Protein AF-A0A0M3JLR3-F1 (afdb_monomer)

Mean predicted aligned error: 13.58 Å

Secondary structure (DSSP, 8-state):
--SSS-S-EEE-S--HHHHHHHHHHGGGS-HHHHHTEEE--TTHHHHHHHHS-TTTSBGGGTS-B-STTHHHH-----PPPGGGHHHHHHHHHHHHHHHHHHHHHHHHHTT-

Nearest PDB structures (foldseek):
  4omk-assembly2_B  TM=8.870E-01  e=5.836E-04  Homo sapiens
  3b74-assembly1_A  TM=9.456E-01  e=2.877E-03  Saccharomyces cerevisiae
  3q8g-assembly1_A  TM=9.414E-01  e=7.294E-03  Saccharomyces cerevisiae
  6sld-assembly1_A  TM=9.220E-01  e=4.895E-03  Saccharomyces cerevisiae S288C
  7zgc-assembly1_A  TM=6.529E-01  e=1.850E-02  Saccharomyces cerevisiae S288C

Sequence (112 aa):
MFPDVIRKIFIIRSPPFIQMVWSLISPCLAKQTKEKINFLGTDWKAKLSECIAPSVLYEEWGGSRPPDQRYSRICQTGKIPRELRYTLILFRFILRYQLITSFLSVIIWNNY

pLDDT: mean 71.13, std 11.18, range [45.53, 85.75]

Solvent-accessible surface area (backbone atoms only — not comparable to full-atom values): 6996 Å² total; per-residue (Å²): 129,87,87,71,83,74,78,70,44,78,44,65,82,68,57,77,64,53,58,59,52,43,65,70,49,47,84,80,51,58,68,75,60,56,75,31,53,42,83,33,64,94,64,33,40,62,59,46,44,74,75,38,63,41,76,78,33,42,47,95,60,58,26,69,25,76,75,90,57,57,81,81,80,49,87,71,87,64,85,75,58,74,82,62,52,57,58,56,52,49,52,54,48,51,57,50,48,55,51,50,54,56,51,52,54,51,55,57,63,75,73,112

Radius of gyration: 20.18 Å; Cα contacts (8 Å, |Δi|>4): 66; chains: 1; bounding box: 33×55×47 Å

Structure (mmCIF, N/CA/C/O backbone):
data_AF-A0A0M3JLR3-F1
#
_entry.id   AF-A0A0M3JLR3-F1
#
loop_
_atom_site.group_PDB
_atom_site.id
_atom_site.type_symbol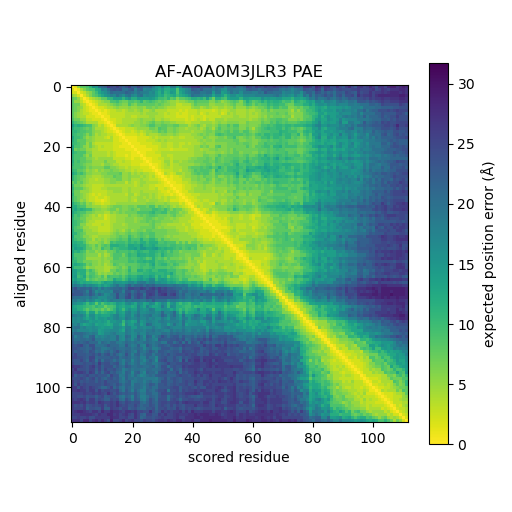
_atom_site.label_atom_id
_atom_site.label_alt_id
_atom_site.label_comp_id
_atom_site.label_asym_id
_atom_site.label_entity_id
_atom_site.label_seq_id
_atom_site.pdbx_PDB_ins_code
_atom_site.Cartn_x
_atom_site.Cartn_y
_atom_site.Cartn_z
_atom_site.occupancy
_atom_site.B_iso_or_equiv
_atom_site.auth_seq_id
_atom_site.auth_comp_id
_atom_site.auth_asym_id
_atom_site.auth_atom_id
_atom_site.pdbx_PDB_model_num
ATOM 1 N N . MET A 1 1 ? -23.972 0.021 7.673 1.00 45.53 1 MET A N 1
ATOM 2 C CA . MET A 1 1 ? -22.555 0.271 7.324 1.00 45.53 1 MET A CA 1
ATOM 3 C C . MET A 1 1 ? -21.885 -1.092 7.230 1.00 45.53 1 MET A C 1
ATOM 5 O O . MET A 1 1 ? -21.956 -1.799 8.217 1.00 45.53 1 MET A O 1
ATOM 9 N N . PHE A 1 2 ? -21.398 -1.522 6.060 1.00 47.91 2 PHE A N 1
ATOM 10 C CA . PHE A 1 2 ? -20.976 -2.911 5.784 1.00 47.91 2 PHE A CA 1
ATOM 11 C C . PHE A 1 2 ? -19.752 -3.338 6.630 1.00 47.91 2 PHE A C 1
ATOM 13 O O . PHE A 1 2 ? -18.636 -2.961 6.270 1.00 47.91 2 PHE A O 1
ATOM 20 N N . PRO A 1 3 ? -19.908 -4.110 7.726 1.00 52.12 3 PRO A N 1
ATOM 21 C CA . PRO A 1 3 ? -18.817 -4.335 8.683 1.00 52.12 3 PRO A CA 1
ATOM 22 C C . PRO A 1 3 ? -17.791 -5.396 8.240 1.00 52.12 3 PRO A C 1
ATOM 24 O O . PRO A 1 3 ? -16.684 -5.434 8.773 1.00 52.12 3 PRO A O 1
ATOM 27 N N . ASP A 1 4 ? -18.114 -6.231 7.242 1.00 55.78 4 ASP A N 1
ATOM 28 C CA . ASP A 1 4 ? -17.383 -7.490 6.997 1.00 55.78 4 ASP A CA 1
ATOM 29 C C . ASP A 1 4 ? -16.957 -7.765 5.550 1.00 55.78 4 ASP A C 1
ATOM 31 O O . ASP A 1 4 ? -16.469 -8.846 5.222 1.00 55.78 4 ASP A O 1
ATOM 35 N N . VAL A 1 5 ? -17.076 -6.782 4.658 1.00 66.44 5 VAL A N 1
ATOM 36 C CA . VAL A 1 5 ? -16.683 -6.983 3.250 1.00 66.44 5 VAL A CA 1
ATOM 37 C C . VAL A 1 5 ? -15.158 -7.073 3.103 1.00 66.44 5 VAL A C 1
ATOM 39 O O . VAL A 1 5 ? -14.643 -7.755 2.220 1.00 66.44 5 VAL A O 1
ATOM 42 N N . ILE A 1 6 ? -14.414 -6.414 3.992 1.00 69.88 6 ILE A N 1
ATOM 43 C CA . ILE A 1 6 ? -12.958 -6.320 3.911 1.00 69.88 6 ILE A CA 1
ATOM 44 C C . ILE A 1 6 ? -12.335 -7.264 4.940 1.00 69.88 6 ILE A C 1
ATOM 46 O O . ILE A 1 6 ? -12.490 -7.061 6.145 1.00 69.88 6 ILE A O 1
ATOM 50 N N . ARG A 1 7 ? -11.609 -8.282 4.459 1.00 75.81 7 ARG A N 1
ATOM 51 C CA . ARG A 1 7 ? -10.894 -9.258 5.302 1.00 75.81 7 ARG A CA 1
ATOM 52 C C . ARG A 1 7 ? -9.446 -8.859 5.582 1.00 75.81 7 ARG A C 1
ATOM 54 O O . ARG A 1 7 ? -9.009 -8.945 6.721 1.00 75.81 7 ARG A O 1
ATOM 61 N N . LYS A 1 8 ? -8.710 -8.423 4.556 1.00 78.75 8 LYS A N 1
ATOM 62 C CA . LYS A 1 8 ? -7.314 -7.966 4.655 1.00 78.75 8 LYS A CA 1
ATOM 63 C C . LYS A 1 8 ? -7.059 -6.867 3.626 1.00 78.75 8 LYS A C 1
ATOM 65 O O . LYS A 1 8 ? -7.513 -6.980 2.490 1.00 78.75 8 LYS A O 1
ATOM 70 N N . ILE A 1 9 ? -6.328 -5.829 4.020 1.00 83.12 9 ILE A N 1
ATOM 71 C CA . ILE A 1 9 ? -5.833 -4.771 3.136 1.00 83.12 9 ILE A CA 1
ATOM 72 C C . ILE A 1 9 ? -4.310 -4.864 3.131 1.00 83.12 9 ILE A C 1
ATOM 74 O O . ILE A 1 9 ? -3.680 -4.793 4.184 1.00 83.12 9 ILE A O 1
ATOM 78 N N . PHE A 1 10 ? -3.723 -5.002 1.946 1.00 84.94 10 PHE A N 1
ATOM 79 C CA . PHE A 1 10 ? -2.276 -5.045 1.767 1.00 84.94 10 PHE A CA 1
ATOM 80 C C . PHE A 1 10 ? -1.801 -3.769 1.081 1.00 84.94 10 PHE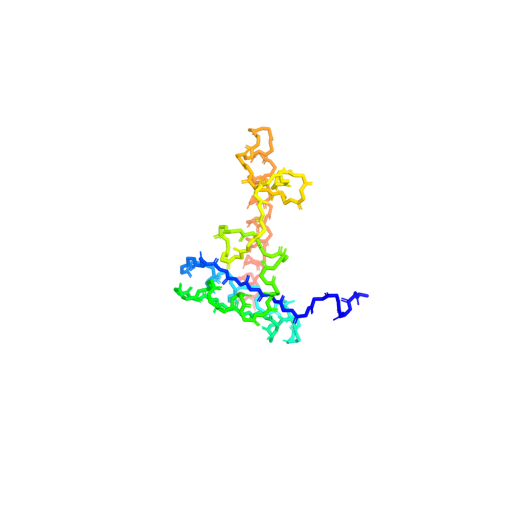 A C 1
ATOM 82 O O . PHE A 1 10 ? -2.207 -3.473 -0.042 1.00 84.94 10 PHE A O 1
ATOM 89 N N . ILE A 1 11 ? -0.931 -3.021 1.752 1.00 83.69 11 ILE A N 1
ATOM 90 C CA . ILE A 1 11 ? -0.286 -1.837 1.187 1.00 83.69 11 ILE A CA 1
ATOM 91 C C . ILE A 1 11 ? 1.096 -2.268 0.698 1.00 83.69 11 ILE A C 1
ATOM 93 O O . ILE A 1 11 ? 1.976 -2.565 1.503 1.00 83.69 11 ILE A O 1
ATOM 97 N N . ILE A 1 12 ? 1.270 -2.323 -0.623 1.00 85.75 12 ILE A N 1
ATOM 98 C CA . ILE A 1 12 ? 2.515 -2.724 -1.294 1.00 85.75 12 ILE A CA 1
ATOM 99 C C . ILE A 1 12 ? 3.251 -1.497 -1.839 1.00 85.75 12 ILE A C 1
ATOM 101 O O . ILE A 1 12 ? 2.613 -0.520 -2.230 1.00 85.75 12 ILE A O 1
ATOM 105 N N . ARG A 1 13 ? 4.590 -1.551 -1.904 1.00 79.25 13 ARG A N 1
ATOM 106 C CA . ARG A 1 13 ? 5.438 -0.455 -2.428 1.00 79.25 13 ARG A CA 1
ATOM 107 C C . ARG A 1 13 ? 5.125 0.907 -1.789 1.00 79.25 13 ARG A C 1
ATOM 109 O O . ARG A 1 13 ? 5.046 1.924 -2.472 1.00 79.25 13 ARG A O 1
ATOM 116 N N . SER A 1 14 ? 4.925 0.916 -0.474 1.00 76.94 14 SER A N 1
ATOM 117 C CA . SER A 1 14 ? 4.595 2.127 0.273 1.00 76.94 14 SER A CA 1
ATOM 118 C C . SER A 1 14 ? 5.814 3.052 0.385 1.00 76.94 14 SER A C 1
ATOM 120 O O . SER A 1 14 ? 6.776 2.675 1.056 1.00 76.94 14 SER A O 1
ATOM 122 N N . PRO A 1 15 ? 5.800 4.272 -0.186 1.00 80.38 15 PRO A N 1
ATOM 123 C CA . PRO A 1 15 ? 6.818 5.263 0.135 1.00 80.38 15 PRO A CA 1
ATOM 124 C C . PRO A 1 15 ? 6.664 5.732 1.596 1.00 80.38 15 PRO A C 1
ATOM 126 O O . PRO A 1 15 ? 5.565 5.637 2.157 1.00 80.38 15 PRO A O 1
ATOM 129 N N . PRO A 1 16 ? 7.715 6.307 2.210 1.00 76.81 16 PRO A N 1
ATOM 130 C CA . PRO A 1 16 ? 7.681 6.771 3.604 1.00 76.81 16 PRO A CA 1
ATOM 131 C C . PRO A 1 16 ? 6.544 7.764 3.896 1.00 76.81 16 PRO A C 1
ATOM 133 O O . PRO A 1 16 ? 5.972 7.768 4.982 1.00 76.81 16 PRO A O 1
ATOM 136 N N . PHE A 1 17 ? 6.147 8.561 2.899 1.00 81.88 17 PHE A N 1
ATOM 137 C CA . PHE A 1 17 ? 5.045 9.521 3.005 1.00 81.88 17 PHE A CA 1
ATOM 138 C C . PHE A 1 17 ? 3.691 8.879 3.357 1.00 81.88 17 PHE A C 1
ATOM 140 O O . PHE A 1 17 ? 2.890 9.483 4.067 1.00 81.88 17 PHE A O 1
ATOM 147 N N . ILE A 1 18 ? 3.426 7.645 2.919 1.00 81.62 18 ILE A N 1
ATOM 148 C CA . ILE A 1 18 ? 2.159 6.969 3.231 1.00 81.62 18 ILE A CA 1
ATOM 149 C C . ILE A 1 18 ? 2.021 6.704 4.733 1.00 81.62 18 ILE A C 1
ATOM 151 O O . ILE A 1 18 ? 0.907 6.762 5.245 1.00 81.62 18 ILE A O 1
ATOM 155 N N . GLN A 1 19 ? 3.121 6.486 5.461 1.00 82.44 19 GLN A N 1
ATOM 156 C CA . GLN A 1 19 ? 3.068 6.336 6.919 1.00 82.44 19 GLN A CA 1
ATOM 157 C C . GLN A 1 19 ? 2.620 7.637 7.598 1.00 82.44 19 GLN A C 1
ATOM 159 O O . GLN A 1 19 ? 1.814 7.607 8.523 1.00 82.44 19 GLN A O 1
ATOM 164 N N . MET A 1 20 ? 3.073 8.787 7.092 1.00 78.06 20 MET A N 1
ATOM 165 C CA . MET A 1 20 ? 2.637 10.098 7.580 1.00 78.06 20 MET A CA 1
ATOM 166 C C . MET A 1 20 ? 1.139 10.317 7.332 1.00 78.06 20 MET A C 1
ATOM 168 O O . MET A 1 20 ? 0.411 10.719 8.236 1.00 78.06 20 MET A O 1
ATOM 172 N N . VAL A 1 21 ? 0.659 9.991 6.129 1.00 83.19 21 VAL A N 1
ATOM 173 C CA . VAL A 1 21 ? -0.771 10.063 5.787 1.00 83.19 21 VAL A CA 1
ATOM 174 C C . VAL A 1 21 ? -1.594 9.102 6.649 1.00 83.19 21 VAL A C 1
ATOM 176 O O . VAL A 1 21 ? -2.666 9.465 7.131 1.00 83.19 21 VAL A O 1
ATOM 179 N N . TRP A 1 22 ? -1.083 7.897 6.897 1.00 81.81 22 TRP A N 1
ATOM 180 C CA . TRP A 1 22 ? -1.726 6.918 7.765 1.00 81.81 22 TRP A CA 1
ATOM 181 C C . TRP A 1 22 ? -1.899 7.443 9.191 1.00 81.81 22 TRP A C 1
ATOM 183 O O . TRP A 1 22 ? -2.977 7.291 9.754 1.00 81.81 22 TRP A O 1
ATOM 193 N N . SER A 1 23 ? -0.904 8.131 9.753 1.00 82.38 23 SER A N 1
ATOM 194 C CA . SER A 1 23 ? -1.015 8.747 11.082 1.00 82.38 23 SER A CA 1
ATOM 195 C C . SER A 1 23 ? -2.110 9.815 11.163 1.00 82.38 23 SER A C 1
ATOM 197 O O . SER A 1 23 ? -2.768 9.928 12.194 1.00 82.38 23 SER A O 1
ATOM 199 N N . LEU A 1 24 ? -2.359 10.549 10.073 1.00 80.38 24 LEU A N 1
ATOM 200 C CA . LEU A 1 24 ? -3.431 11.549 9.999 1.00 80.38 24 LEU A CA 1
ATOM 201 C C . LEU A 1 24 ? -4.822 10.912 9.869 1.00 80.38 24 LEU A C 1
ATOM 203 O O . LEU A 1 24 ? -5.788 11.422 10.427 1.00 80.38 24 LEU A O 1
ATOM 207 N N . ILE A 1 25 ? -4.931 9.796 9.143 1.00 81.38 25 ILE A N 1
ATOM 208 C CA . ILE A 1 25 ? -6.212 9.128 8.849 1.00 81.38 25 ILE A CA 1
ATOM 209 C C . ILE A 1 25 ? -6.587 8.098 9.924 1.00 81.38 25 ILE A C 1
ATOM 211 O O . ILE A 1 25 ? -7.767 7.858 10.178 1.00 81.38 25 ILE A O 1
ATOM 215 N N . SER A 1 26 ? -5.592 7.507 10.589 1.00 80.00 26 SER A N 1
ATOM 216 C CA . SER A 1 26 ? -5.754 6.539 11.674 1.00 80.00 26 SER A CA 1
ATOM 217 C C . SER A 1 26 ? -6.802 6.969 12.708 1.00 80.00 26 SER A C 1
ATOM 219 O O . SER A 1 26 ? -7.693 6.164 12.976 1.00 80.00 26 SER A O 1
ATOM 221 N N . PRO A 1 27 ? -6.801 8.184 13.289 1.00 80.31 27 PRO A N 1
ATOM 222 C CA . PRO A 1 27 ? -7.811 8.563 14.285 1.00 80.31 27 PRO A CA 1
ATOM 223 C C . PRO A 1 27 ? -9.259 8.509 13.767 1.00 80.31 27 PRO A C 1
ATOM 225 O O . PRO A 1 27 ? -10.164 8.272 14.559 1.00 80.31 27 PRO A O 1
ATOM 228 N N . CYS A 1 28 ? -9.486 8.644 12.457 1.00 79.69 28 CYS A N 1
ATOM 229 C CA . CYS A 1 28 ? -10.817 8.565 11.851 1.00 79.69 28 CYS A CA 1
ATOM 230 C C . CYS A 1 28 ? -11.283 7.129 11.543 1.00 79.69 28 CYS A C 1
ATOM 232 O O . CYS A 1 28 ? -12.450 6.930 11.211 1.00 79.69 28 CYS A O 1
ATOM 234 N N . LEU A 1 29 ? -10.404 6.123 11.626 1.00 79.12 29 LEU A N 1
ATOM 235 C CA . LEU A 1 29 ? -10.739 4.727 11.328 1.00 79.12 29 LEU A CA 1
ATOM 236 C C . LEU A 1 29 ? -11.056 3.920 12.592 1.00 79.12 29 LEU A C 1
ATOM 238 O O . LEU A 1 29 ? -10.368 4.012 13.609 1.00 79.12 29 LEU A O 1
ATOM 242 N N . ALA A 1 30 ? -12.053 3.038 12.489 1.00 80.12 30 ALA A N 1
ATOM 243 C CA . ALA A 1 30 ? -12.358 2.051 13.519 1.00 80.12 30 ALA A CA 1
ATOM 244 C C . ALA A 1 30 ? -11.176 1.087 13.737 1.00 80.12 30 ALA A C 1
ATOM 246 O O . ALA A 1 30 ? -10.488 0.712 12.784 1.00 80.12 30 ALA A O 1
ATOM 247 N N . LYS A 1 31 ? -10.964 0.642 14.985 1.00 80.81 31 LYS A N 1
ATOM 248 C CA . LYS A 1 31 ? -9.864 -0.274 15.361 1.00 80.81 31 LYS A CA 1
ATOM 249 C C . LYS A 1 31 ? -9.834 -1.542 14.498 1.00 80.81 31 LYS A C 1
ATOM 251 O O . LYS A 1 31 ? -8.780 -1.901 13.986 1.00 80.81 31 LYS A O 1
ATOM 256 N N . GLN A 1 32 ? -11.008 -2.109 14.218 1.00 78.38 32 GLN A N 1
ATOM 257 C CA . GLN A 1 32 ? -11.172 -3.285 13.356 1.00 78.38 32 GLN A CA 1
ATOM 258 C C . GLN A 1 32 ? -10.612 -3.083 11.938 1.00 78.38 32 GLN A C 1
ATOM 260 O O . GLN A 1 32 ? -10.085 -4.016 11.344 1.00 78.38 32 GLN A O 1
ATOM 265 N N . THR A 1 33 ? -10.696 -1.873 11.376 1.00 77.75 33 THR A N 1
ATOM 266 C CA . THR A 1 33 ? -10.138 -1.574 10.046 1.00 77.75 33 THR A CA 1
ATOM 267 C C . THR A 1 33 ? -8.621 -1.422 10.103 1.00 77.75 33 THR A C 1
ATOM 269 O O . THR A 1 33 ? -7.939 -1.822 9.165 1.00 77.75 33 THR A O 1
ATOM 272 N N . LYS A 1 34 ? -8.082 -0.888 11.208 1.00 82.06 34 LYS A N 1
ATOM 273 C CA . LYS A 1 34 ? -6.632 -0.730 11.400 1.00 82.06 34 LYS A CA 1
ATOM 274 C C . LYS A 1 34 ? -5.924 -2.076 11.482 1.00 82.06 34 LYS A C 1
ATOM 276 O O . LYS A 1 34 ? -4.905 -2.254 10.834 1.00 82.06 34 LYS A O 1
ATOM 281 N N . GLU 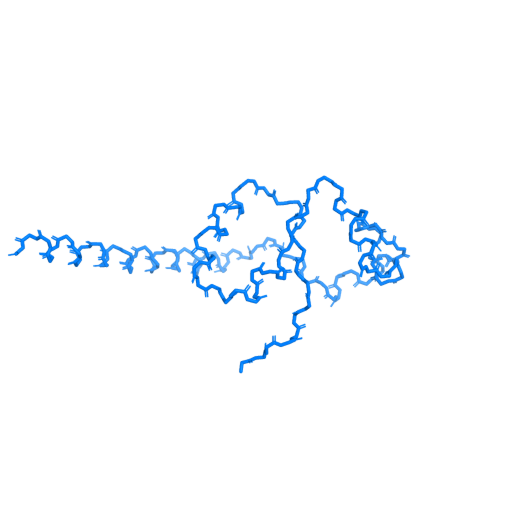A 1 35 ? -6.493 -3.024 12.222 1.00 83.31 35 GLU A N 1
ATOM 282 C CA . GLU A 1 35 ? -5.937 -4.377 12.385 1.00 83.31 35 GLU A CA 1
ATOM 283 C C . GLU A 1 35 ? -5.925 -5.175 11.073 1.00 83.31 35 GLU A C 1
ATOM 285 O O . GLU A 1 35 ? -5.088 -6.051 10.869 1.00 83.31 35 GLU A O 1
ATOM 290 N N . LYS A 1 36 ? -6.827 -4.848 10.142 1.00 83.06 36 LYS A N 1
ATOM 291 C CA . LYS A 1 36 ? -6.899 -5.483 8.820 1.00 83.06 36 LYS A CA 1
ATOM 292 C C . LYS A 1 36 ? -5.848 -4.951 7.838 1.00 83.06 36 LYS A C 1
ATOM 294 O O . LYS A 1 36 ? -5.666 -5.560 6.779 1.00 83.06 36 LYS A O 1
ATOM 299 N N . ILE A 1 37 ? -5.185 -3.832 8.144 1.00 83.44 37 ILE A N 1
ATOM 300 C CA . ILE A 1 37 ? -4.224 -3.171 7.255 1.00 83.44 37 ILE A CA 1
ATOM 301 C C . ILE A 1 37 ? -2.812 -3.658 7.553 1.00 83.44 37 ILE A C 1
ATOM 303 O O . ILE A 1 37 ? -2.283 -3.471 8.642 1.00 83.44 37 ILE A O 1
ATOM 307 N N . ASN A 1 38 ? -2.185 -4.246 6.538 1.00 83.88 38 ASN A N 1
ATOM 308 C CA . ASN A 1 38 ? -0.827 -4.757 6.599 1.00 83.88 38 ASN A CA 1
ATOM 309 C C . ASN A 1 38 ? 0.059 -3.990 5.615 1.00 83.88 38 ASN A C 1
ATOM 311 O O . ASN A 1 38 ? -0.194 -3.974 4.406 1.00 83.88 38 ASN A O 1
ATOM 315 N N . PHE A 1 39 ? 1.114 -3.368 6.139 1.00 83.81 39 PHE A N 1
ATOM 316 C CA . PHE A 1 39 ? 2.154 -2.732 5.337 1.00 83.81 39 PHE A CA 1
ATOM 317 C C . PHE A 1 39 ? 3.177 -3.786 4.927 1.00 83.81 39 PHE A C 1
ATOM 319 O O . PHE A 1 39 ? 3.846 -4.373 5.775 1.00 83.81 39 PHE A O 1
ATOM 326 N N . LEU A 1 40 ? 3.276 -4.049 3.626 1.00 82.12 40 LEU A N 1
ATOM 327 C CA . LEU A 1 40 ? 4.202 -5.035 3.083 1.00 82.12 40 LEU A CA 1
ATOM 328 C C . LEU A 1 40 ? 5.442 -4.312 2.550 1.00 82.12 40 LEU A C 1
ATOM 330 O O . LEU A 1 40 ? 5.342 -3.393 1.734 1.00 82.12 40 LEU A O 1
ATOM 334 N N . GLY A 1 41 ? 6.606 -4.740 3.041 1.00 80.50 41 GLY A N 1
ATOM 335 C CA . GLY A 1 41 ? 7.917 -4.221 2.655 1.00 80.50 41 GLY A CA 1
ATOM 336 C C . GLY A 1 41 ? 8.454 -4.851 1.368 1.00 80.50 41 GLY A C 1
ATOM 337 O O . GLY A 1 41 ? 7.723 -5.048 0.398 1.00 80.50 41 GLY A O 1
ATOM 338 N N . THR A 1 42 ? 9.747 -5.167 1.354 1.00 79.62 42 THR A N 1
ATOM 339 C CA . THR A 1 42 ? 10.476 -5.657 0.172 1.00 79.62 42 THR A CA 1
ATOM 340 C C . THR A 1 42 ? 9.938 -6.996 -0.348 1.00 79.62 42 THR A C 1
ATOM 342 O O . THR A 1 42 ? 9.744 -7.146 -1.554 1.00 79.62 42 THR A O 1
ATOM 345 N N . ASP A 1 43 ? 9.554 -7.909 0.549 1.00 83.56 43 ASP A N 1
ATOM 346 C CA . ASP A 1 43 ? 9.079 -9.265 0.216 1.00 83.56 43 ASP A CA 1
ATOM 347 C C . ASP A 1 43 ? 7.558 -9.354 0.010 1.00 83.56 43 ASP A C 1
ATOM 349 O O . ASP A 1 43 ? 6.906 -10.364 0.294 1.00 83.56 43 ASP A O 1
ATOM 353 N N . TRP A 1 44 ? 6.957 -8.274 -0.494 1.00 85.38 44 TRP A N 1
ATOM 354 C CA . TRP A 1 44 ? 5.506 -8.172 -0.644 1.00 85.38 44 TRP A CA 1
ATOM 355 C C . TRP A 1 44 ? 4.912 -9.241 -1.569 1.00 85.38 44 TRP A C 1
ATOM 357 O O . TRP A 1 44 ? 3.803 -9.704 -1.316 1.00 85.38 44 TRP A O 1
ATOM 367 N N . LYS A 1 45 ? 5.639 -9.671 -2.609 1.00 83.81 45 LYS A N 1
ATOM 368 C CA . LYS A 1 45 ? 5.170 -10.712 -3.543 1.00 83.81 45 LYS A CA 1
ATOM 369 C C . LYS A 1 45 ? 5.006 -12.070 -2.862 1.00 83.81 45 LYS A C 1
ATOM 371 O O . LYS A 1 45 ? 3.987 -12.726 -3.054 1.00 83.81 45 LYS A O 1
ATOM 376 N N . ALA A 1 46 ? 5.977 -12.465 -2.037 1.00 84.31 46 ALA A N 1
ATOM 377 C CA . ALA A 1 46 ? 5.934 -13.732 -1.310 1.00 84.31 46 ALA A CA 1
ATOM 378 C C . ALA A 1 46 ? 4.760 -13.753 -0.320 1.00 84.31 46 ALA A C 1
ATOM 380 O O . ALA A 1 46 ? 3.965 -14.690 -0.311 1.00 84.31 46 ALA A O 1
ATOM 381 N N . LYS A 1 47 ? 4.586 -12.664 0.441 1.00 84.06 47 LYS A N 1
ATOM 382 C CA . LYS A 1 47 ? 3.477 -12.517 1.397 1.00 84.06 47 LYS A CA 1
ATOM 383 C C . LYS A 1 47 ? 2.102 -12.470 0.731 1.00 84.06 47 LYS A C 1
ATOM 385 O O . LYS A 1 47 ? 1.127 -12.961 1.298 1.00 84.06 47 LYS A O 1
ATOM 390 N N . LEU A 1 48 ? 2.018 -11.900 -0.469 1.00 83.94 48 LEU A N 1
ATOM 391 C CA . LEU A 1 48 ? 0.781 -11.860 -1.242 1.00 83.94 48 LEU A CA 1
ATOM 392 C C . LEU A 1 48 ? 0.407 -13.247 -1.785 1.00 83.94 48 LEU A C 1
ATOM 394 O O . LEU A 1 48 ? -0.759 -13.622 -1.706 1.00 83.94 48 LEU A O 1
ATOM 398 N N . SER A 1 49 ? 1.394 -14.009 -2.265 1.00 82.19 49 SER A N 1
ATOM 399 C CA . SER A 1 49 ? 1.219 -15.385 -2.753 1.00 82.19 49 SER A CA 1
ATOM 400 C C . SER A 1 49 ? 0.837 -16.369 -1.635 1.00 82.19 49 SER A C 1
ATOM 402 O O . SER A 1 49 ? 0.026 -17.263 -1.843 1.00 82.19 49 SER A O 1
ATOM 404 N N . GLU A 1 50 ? 1.325 -16.155 -0.407 1.00 84.38 50 GLU A N 1
ATOM 405 C CA . GLU A 1 50 ? 0.907 -16.927 0.778 1.00 84.38 50 GLU A CA 1
ATOM 406 C C . GLU A 1 50 ? -0.584 -16.718 1.115 1.00 84.38 50 GLU A C 1
ATOM 408 O O . GLU A 1 50 ? -1.268 -17.625 1.585 1.00 84.38 50 GLU A O 1
ATOM 413 N N . CYS A 1 51 ? -1.109 -15.513 0.868 1.00 80.69 51 CYS A N 1
ATOM 414 C CA . CYS A 1 51 ? -2.483 -15.151 1.221 1.00 80.69 51 CYS A CA 1
ATOM 415 C C . CYS A 1 51 ? -3.502 -15.369 0.092 1.00 80.69 51 CYS A C 1
ATOM 417 O O . CYS A 1 51 ? -4.703 -15.412 0.369 1.00 80.69 51 CYS A O 1
ATOM 419 N N . ILE A 1 52 ? -3.061 -15.427 -1.166 1.00 82.06 52 ILE A N 1
ATOM 420 C CA . ILE A 1 52 ? -3.920 -15.446 -2.356 1.00 82.06 52 ILE A CA 1
ATOM 421 C C . ILE A 1 52 ? -3.455 -16.568 -3.280 1.00 82.06 52 ILE A C 1
ATOM 423 O O . ILE A 1 52 ? -2.287 -16.626 -3.643 1.00 82.06 52 ILE A O 1
AT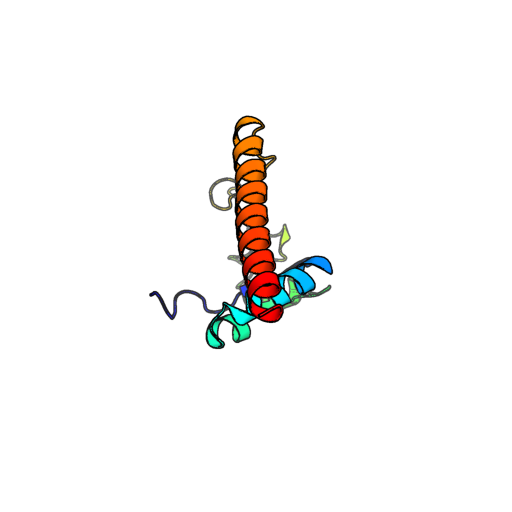OM 427 N N . ALA A 1 53 ? -4.386 -17.418 -3.722 1.00 79.06 53 ALA A N 1
ATOM 428 C CA . ALA A 1 53 ? -4.069 -18.503 -4.644 1.00 79.06 53 ALA A CA 1
ATOM 429 C C . ALA A 1 53 ? -3.388 -17.980 -5.933 1.00 79.06 53 ALA A C 1
ATOM 431 O O . ALA A 1 53 ? -3.880 -17.021 -6.546 1.00 79.06 53 ALA A O 1
ATOM 432 N N . PRO A 1 54 ? -2.306 -18.631 -6.404 1.00 75.44 54 PRO A N 1
ATOM 433 C CA . PRO A 1 54 ? -1.504 -18.152 -7.532 1.00 75.44 54 PRO A CA 1
ATOM 434 C C . PRO A 1 54 ? -2.277 -18.103 -8.860 1.00 75.44 54 PRO A C 1
ATOM 436 O O . PRO A 1 54 ? -1.902 -17.353 -9.754 1.00 75.44 54 PRO A O 1
ATOM 439 N N . SER A 1 55 ? -3.385 -18.840 -8.988 1.00 74.62 55 SER A N 1
ATOM 440 C CA . SER A 1 55 ? -4.272 -18.828 -10.164 1.00 74.62 55 SER A CA 1
ATOM 441 C C . SER A 1 55 ? -5.127 -17.558 -10.293 1.00 74.62 55 SER A C 1
ATOM 443 O O . SER A 1 55 ? -5.601 -17.219 -11.382 1.00 74.62 55 SER A O 1
ATOM 445 N N . VAL A 1 56 ? -5.339 -16.840 -9.187 1.00 77.50 56 VAL A N 1
ATOM 446 C CA . VAL A 1 56 ? -6.122 -15.593 -9.146 1.00 77.50 56 VAL A CA 1
ATOM 447 C C . VAL A 1 56 ? -5.213 -14.378 -9.326 1.00 77.50 56 VAL A C 1
ATOM 449 O O . VAL A 1 56 ? -5.631 -13.363 -9.886 1.00 77.50 56 VAL A O 1
ATOM 452 N N . LEU A 1 57 ? -3.965 -14.488 -8.873 1.00 79.12 57 LEU A N 1
ATOM 453 C CA . LEU A 1 57 ? -3.000 -13.403 -8.871 1.00 79.12 57 LEU A CA 1
ATOM 454 C C . LEU A 1 57 ? -2.297 -13.268 -10.234 1.00 79.12 57 LEU A C 1
ATOM 456 O O . LEU A 1 57 ? -1.886 -14.252 -10.844 1.00 79.12 57 LEU A O 1
ATOM 460 N N . TYR A 1 58 ? -2.148 -12.033 -10.712 1.00 79.88 58 TYR A N 1
ATOM 461 C CA . TYR A 1 58 ? -1.419 -11.738 -11.949 1.00 79.88 58 TYR A CA 1
ATOM 462 C C . TYR A 1 58 ? 0.085 -11.988 -11.793 1.00 79.88 58 TYR A C 1
ATOM 464 O O . TYR A 1 58 ? 0.648 -11.762 -10.718 1.00 79.88 58 TYR A O 1
ATOM 472 N N . GLU A 1 59 ? 0.748 -12.366 -12.886 1.00 79.81 59 GLU A N 1
ATOM 473 C CA . GLU A 1 59 ? 2.201 -12.610 -12.930 1.00 79.81 59 GLU A CA 1
ATOM 474 C C . GLU A 1 59 ? 3.029 -11.447 -12.368 1.00 79.81 59 GLU A C 1
ATOM 476 O O . GLU A 1 59 ? 3.947 -11.636 -11.570 1.00 79.81 59 GLU A O 1
ATOM 481 N N . GLU A 1 60 ? 2.646 -10.205 -12.666 1.00 76.50 60 GLU A N 1
ATOM 482 C CA . GLU A 1 60 ? 3.363 -9.025 -12.168 1.00 76.50 60 GLU A CA 1
ATOM 483 C C . GLU A 1 60 ? 3.347 -8.875 -10.639 1.00 76.50 60 GLU A C 1
ATOM 485 O O . GLU A 1 60 ? 4.236 -8.242 -10.054 1.00 76.50 60 GLU A O 1
ATOM 490 N N . TRP A 1 61 ? 2.349 -9.465 -9.983 1.00 77.00 61 TRP A N 1
ATOM 491 C CA . TRP A 1 61 ? 2.202 -9.481 -8.531 1.00 77.00 61 TRP A CA 1
ATOM 492 C C . TRP A 1 61 ? 2.720 -10.780 -7.896 1.00 77.00 61 TRP A C 1
ATOM 494 O O . TRP A 1 61 ? 2.684 -10.898 -6.677 1.00 77.00 61 TRP A O 1
ATOM 504 N N . GLY A 1 62 ? 3.279 -11.700 -8.694 1.00 76.62 62 GLY A N 1
ATOM 505 C CA . GLY A 1 62 ? 3.854 -12.968 -8.235 1.00 76.62 62 GLY A CA 1
ATOM 506 C C . GLY A 1 62 ? 2.938 -14.185 -8.388 1.00 76.62 62 GLY A C 1
ATOM 507 O O . GLY A 1 62 ? 3.186 -15.193 -7.735 1.00 76.62 62 GLY A O 1
ATOM 508 N N . GLY A 1 63 ? 1.874 -14.093 -9.193 1.00 81.75 63 GLY A N 1
ATOM 509 C CA . GLY A 1 63 ? 0.995 -15.223 -9.505 1.00 81.75 63 GLY A CA 1
ATOM 510 C C . GLY A 1 63 ? 1.278 -15.869 -10.863 1.00 81.75 63 GLY A C 1
ATOM 511 O O . GLY A 1 63 ? 2.331 -15.660 -11.451 1.00 81.75 63 GLY A O 1
ATOM 512 N N . SER A 1 64 ? 0.311 -16.638 -11.362 1.00 79.31 64 SER A N 1
ATOM 513 C CA . SER A 1 64 ? 0.394 -17.412 -12.611 1.00 79.31 64 SER A CA 1
ATOM 514 C C . SER A 1 64 ? -0.693 -17.025 -13.625 1.00 79.31 64 SER A C 1
ATOM 516 O O . SER A 1 64 ? -0.863 -17.702 -14.639 1.00 79.31 64 SER A O 1
ATOM 518 N N . ARG A 1 65 ? -1.492 -15.983 -13.344 1.00 75.25 65 ARG A N 1
ATOM 519 C CA . ARG A 1 65 ? -2.591 -15.567 -14.224 1.00 75.25 65 ARG A CA 1
ATOM 520 C C . ARG A 1 65 ? -2.060 -14.727 -15.402 1.00 75.25 65 ARG A C 1
ATOM 522 O O . ARG A 1 65 ? -1.465 -13.674 -15.137 1.00 75.25 65 ARG A O 1
ATOM 529 N N . PRO A 1 66 ? -2.357 -15.109 -16.663 1.00 72.69 66 PRO A N 1
ATOM 530 C CA . PRO A 1 66 ? -1.874 -14.393 -17.838 1.00 72.69 66 PRO A CA 1
ATOM 531 C C . PRO A 1 66 ? -2.477 -12.976 -17.945 1.00 72.69 66 PRO A C 1
ATOM 533 O O . PRO A 1 66 ? -3.604 -12.737 -17.489 1.00 72.69 66 PRO A O 1
ATOM 536 N N . PRO A 1 67 ? -1.751 -12.020 -18.555 1.00 65.31 67 PRO A N 1
ATOM 537 C CA . PRO A 1 67 ? -2.082 -10.589 -18.556 1.00 65.31 67 PRO A CA 1
ATOM 538 C C . PRO A 1 67 ? -3.262 -10.171 -19.458 1.00 65.31 67 PRO A C 1
ATOM 540 O O . PRO A 1 67 ? -3.602 -8.988 -19.500 1.00 65.31 67 PRO A O 1
ATOM 543 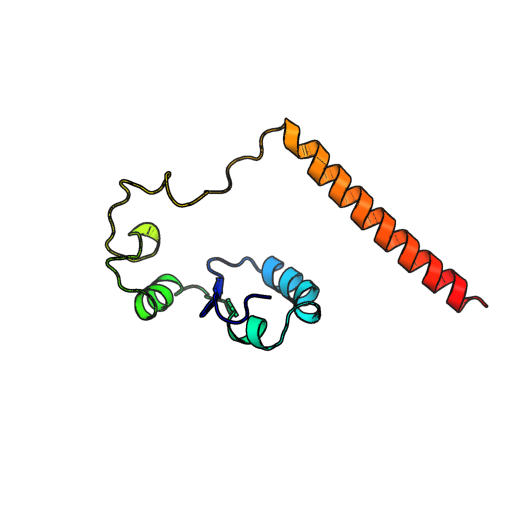N N . ASP A 1 68 ? -3.937 -11.112 -20.118 1.00 57.41 68 ASP A N 1
ATOM 544 C CA . ASP A 1 68 ? -4.855 -10.881 -21.250 1.00 57.41 68 ASP A CA 1
ATOM 545 C C . ASP A 1 68 ? -6.128 -10.052 -20.935 1.00 57.41 68 ASP A C 1
ATOM 547 O O . ASP A 1 68 ? -6.868 -9.644 -21.820 1.00 57.41 68 ASP A O 1
ATOM 551 N N . GLN A 1 69 ? -6.406 -9.729 -19.665 1.00 57.00 69 GLN A N 1
ATOM 552 C CA . GLN A 1 69 ? -7.608 -8.967 -19.264 1.00 57.00 69 GLN A CA 1
ATOM 553 C C . GLN A 1 69 ? -7.344 -7.817 -18.290 1.00 57.00 69 GLN A C 1
ATOM 555 O O . GLN A 1 69 ? -8.270 -7.315 -17.641 1.00 57.00 69 GLN A O 1
ATOM 560 N N . ARG A 1 70 ? -6.090 -7.378 -18.172 1.00 53.06 70 ARG A N 1
ATOM 561 C CA . ARG A 1 70 ? -5.653 -6.436 -17.134 1.00 53.06 70 ARG A CA 1
ATOM 562 C C . ARG A 1 70 ? -6.409 -5.106 -17.125 1.00 53.06 70 ARG A C 1
ATOM 564 O O . ARG A 1 70 ? -6.696 -4.567 -16.059 1.00 53.06 70 ARG A O 1
ATOM 571 N N . TYR A 1 71 ? -6.779 -4.628 -18.309 1.00 53.06 71 TYR A N 1
ATOM 572 C CA . TYR A 1 71 ? -7.397 -3.319 -18.518 1.00 53.06 71 TYR A CA 1
ATOM 573 C C . TYR A 1 71 ? -8.917 -3.291 -18.314 1.00 53.06 71 TYR A C 1
ATOM 575 O O . TYR A 1 71 ? -9.489 -2.215 -18.198 1.00 53.06 71 TYR A O 1
ATOM 583 N N . SER A 1 72 ? -9.579 -4.451 -18.240 1.00 56.44 72 SER A N 1
ATOM 584 C CA . SER A 1 72 ? -11.044 -4.517 -18.093 1.00 56.44 72 SER A CA 1
ATOM 585 C C . SER A 1 72 ? -11.517 -4.489 -16.637 1.00 56.44 72 SER A C 1
ATOM 587 O O . SER A 1 72 ? -12.638 -4.071 -16.362 1.00 56.44 72 SER A O 1
ATOM 589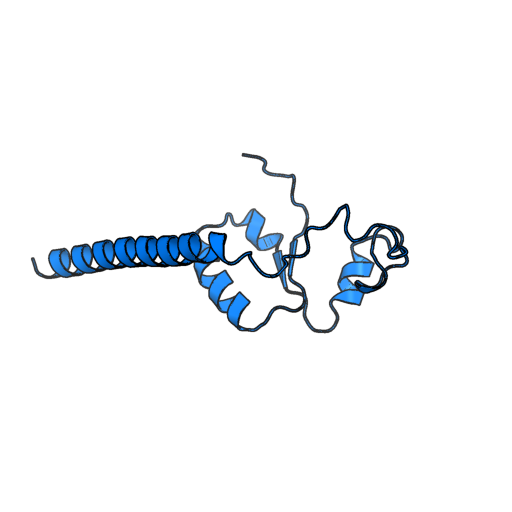 N N . ARG A 1 73 ? -10.680 -4.950 -15.694 1.00 58.38 73 ARG A N 1
ATOM 590 C CA . ARG A 1 73 ? -11.094 -5.205 -14.300 1.00 58.38 73 ARG A CA 1
ATOM 591 C C . ARG A 1 73 ? -10.368 -4.383 -13.244 1.00 58.38 73 ARG A C 1
ATOM 593 O O . ARG A 1 73 ? -10.812 -4.358 -12.101 1.00 58.38 73 ARG A O 1
ATOM 600 N N . ILE A 1 74 ? -9.261 -3.733 -13.594 1.00 68.25 74 ILE A N 1
ATOM 601 C CA . ILE A 1 74 ? -8.490 -2.908 -12.664 1.00 68.25 74 ILE A CA 1
ATOM 602 C C . ILE A 1 74 ? -8.331 -1.527 -13.283 1.00 68.25 74 ILE A C 1
ATOM 604 O O . ILE A 1 74 ? -7.655 -1.365 -14.297 1.00 68.25 74 ILE A O 1
ATOM 608 N N 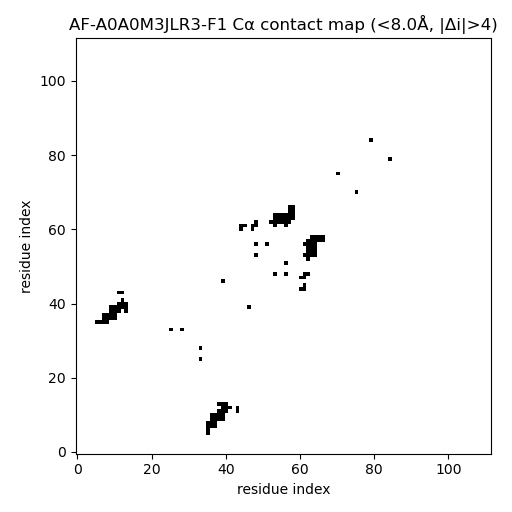. CYS A 1 75 ? -8.921 -0.519 -12.642 1.00 63.84 75 CYS A N 1
ATOM 609 C CA . CYS A 1 75 ? -8.666 0.872 -12.984 1.00 63.84 75 CYS A CA 1
ATOM 610 C C . CYS A 1 75 ? -7.235 1.219 -12.569 1.00 63.84 75 CYS A C 1
ATOM 612 O O . CYS A 1 75 ? -6.965 1.530 -11.409 1.00 63.84 75 CYS A O 1
ATOM 614 N N . GLN A 1 76 ? -6.299 1.154 -13.512 1.00 66.44 76 GLN A N 1
ATOM 615 C CA . GLN A 1 76 ? -4.998 1.774 -13.321 1.00 66.44 76 GLN A CA 1
ATOM 616 C C . GLN A 1 76 ? -5.216 3.286 -13.368 1.00 66.44 76 GLN A C 1
ATOM 618 O O . GLN A 1 76 ? -5.645 3.813 -14.392 1.00 66.44 76 GLN A O 1
ATOM 623 N N . THR A 1 77 ? -4.972 3.977 -12.252 1.00 61.28 77 THR A N 1
ATOM 624 C CA . THR A 1 77 ? -5.002 5.444 -12.207 1.00 61.28 77 THR A CA 1
ATOM 625 C C . THR A 1 77 ? -4.061 5.985 -13.282 1.00 61.28 77 THR A C 1
ATOM 627 O O . THR A 1 77 ? -2.841 5.948 -13.137 1.00 61.28 77 THR A O 1
ATOM 630 N N . GLY A 1 78 ? -4.640 6.430 -14.396 1.00 69.31 78 GLY A N 1
ATOM 631 C CA . GLY A 1 78 ? -3.931 7.067 -15.495 1.00 69.31 78 GLY A CA 1
ATOM 632 C C . GLY A 1 78 ? -3.643 8.534 -15.193 1.00 69.31 78 GLY A C 1
ATOM 633 O O . GLY A 1 78 ? -4.021 9.068 -14.146 1.00 69.31 78 GLY A O 1
ATOM 634 N N . LYS A 1 79 ? -2.987 9.219 -16.134 1.00 66.00 79 LYS A N 1
ATOM 635 C CA . LYS A 1 79 ? -2.850 10.678 -16.061 1.00 66.00 79 LYS A CA 1
ATOM 636 C C . LYS A 1 79 ? -4.251 11.283 -15.995 1.00 66.00 79 LYS A C 1
ATOM 638 O O . LYS A 1 79 ? -5.037 11.106 -16.921 1.00 66.00 79 LYS A O 1
ATOM 643 N N . ILE A 1 80 ? -4.547 11.973 -14.894 1.00 70.00 80 ILE A N 1
ATOM 644 C CA . ILE A 1 80 ? -5.823 12.667 -14.714 1.00 70.00 80 ILE A CA 1
ATOM 645 C C . ILE A 1 80 ? -5.979 13.637 -15.897 1.00 70.00 80 ILE A C 1
ATOM 647 O O . ILE A 1 80 ? -5.067 14.442 -16.129 1.00 70.00 80 ILE A O 1
ATOM 651 N N . PRO A 1 81 ? -7.075 13.553 -16.672 1.00 73.00 81 PRO A N 1
ATOM 652 C CA . PRO A 1 81 ? -7.306 14.464 -17.785 1.00 73.00 81 PRO A CA 1
ATOM 653 C C . PRO A 1 81 ? -7.311 15.910 -17.278 1.00 73.00 81 PRO A C 1
ATOM 655 O O . PRO A 1 81 ? -7.794 16.192 -16.180 1.00 73.00 81 PRO A O 1
ATOM 658 N N . ARG A 1 82 ? -6.727 16.825 -18.066 1.00 69.94 82 ARG A N 1
ATOM 659 C CA . ARG A 1 82 ? -6.420 18.206 -17.641 1.00 69.94 82 ARG A CA 1
ATOM 660 C C . ARG A 1 82 ? -7.638 18.956 -17.092 1.00 69.94 82 ARG A C 1
ATOM 662 O O . ARG A 1 82 ? -7.481 19.717 -16.142 1.00 69.94 82 ARG A O 1
ATOM 669 N N . GLU A 1 83 ? -8.824 18.649 -17.600 1.00 71.12 83 GLU A N 1
ATOM 670 C CA . GLU A 1 83 ? -10.100 19.238 -17.179 1.00 71.12 83 GLU A CA 1
ATOM 671 C C . GLU A 1 83 ? -10.438 18.979 -15.698 1.00 71.12 83 GLU A C 1
ATOM 673 O O . GLU A 1 83 ? -10.941 19.857 -15.004 1.00 71.12 83 GLU A O 1
ATOM 678 N N . LEU A 1 84 ? -10.084 17.809 -15.155 1.00 61.53 84 LEU A N 1
ATOM 679 C CA . LEU A 1 84 ? -10.359 17.451 -13.753 1.00 61.53 84 LEU A CA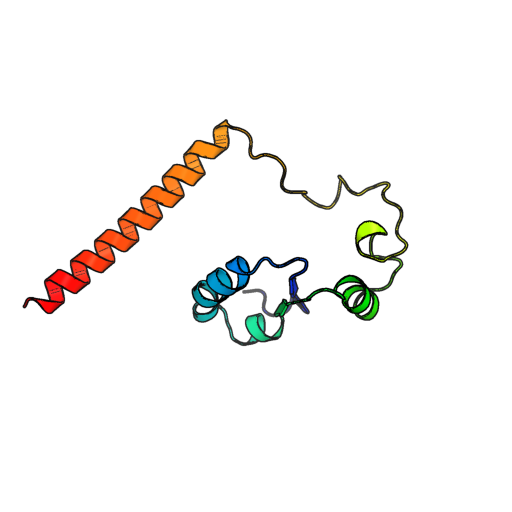 1
ATOM 680 C C . LEU A 1 84 ? -9.313 18.010 -12.772 1.00 61.53 84 LEU A C 1
ATOM 682 O O . LEU A 1 84 ? -9.458 17.889 -11.552 1.00 61.53 84 LEU A O 1
ATOM 686 N N . ARG A 1 85 ? -8.243 18.637 -13.279 1.00 61.19 85 ARG A N 1
ATOM 687 C CA . ARG A 1 85 ? -7.163 19.193 -12.450 1.00 61.19 85 ARG A CA 1
ATOM 688 C C . ARG A 1 85 ? -7.641 20.382 -11.614 1.00 61.19 85 ARG A C 1
ATOM 690 O O . ARG A 1 85 ? -7.175 20.554 -10.489 1.00 61.19 85 ARG A O 1
ATOM 697 N N . TYR A 1 86 ? -8.586 21.165 -12.132 1.00 58.66 86 TYR A N 1
ATOM 698 C CA . TYR A 1 86 ? -9.122 22.350 -11.459 1.00 58.66 86 TYR A CA 1
ATOM 699 C C . TYR A 1 86 ? -9.957 21.993 -10.223 1.00 58.66 86 TYR A C 1
ATOM 701 O O . TYR A 1 86 ? -9.820 22.639 -9.185 1.00 58.66 86 TYR A O 1
ATOM 709 N N . THR A 1 87 ? -10.728 20.906 -10.278 1.00 59.28 87 THR A N 1
ATOM 710 C CA . THR A 1 87 ? -11.540 20.425 -9.150 1.00 59.28 87 THR A CA 1
ATOM 711 C C . THR A 1 87 ? -10.680 20.000 -7.959 1.00 59.28 87 THR A C 1
ATOM 713 O O . THR A 1 87 ? -11.020 20.299 -6.818 1.00 59.28 87 THR A O 1
ATOM 716 N N . LEU A 1 88 ? -9.525 19.368 -8.198 1.00 58.69 88 LEU A N 1
ATOM 717 C CA . LEU A 1 88 ? -8.591 18.989 -7.130 1.00 58.69 88 LEU A CA 1
ATOM 718 C C . LEU A 1 88 ? -7.905 20.203 -6.490 1.00 58.69 88 LEU A C 1
ATOM 720 O O . LEU A 1 88 ? -7.667 20.203 -5.283 1.00 58.69 88 LEU A O 1
ATOM 724 N N 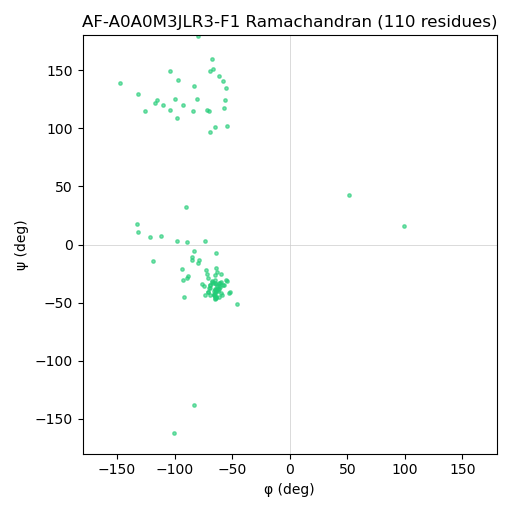. ILE A 1 89 ? -7.610 21.245 -7.274 1.00 59.41 89 ILE A N 1
ATOM 725 C CA . ILE A 1 89 ? -7.074 22.511 -6.750 1.00 59.41 89 ILE A CA 1
ATOM 726 C C . ILE A 1 89 ? -8.121 23.190 -5.863 1.00 59.41 89 ILE A C 1
ATOM 728 O O . ILE A 1 89 ? -7.788 23.617 -4.760 1.00 59.41 89 ILE A O 1
ATOM 732 N N . LEU A 1 90 ? -9.382 23.217 -6.301 1.00 57.31 90 LEU A N 1
ATOM 733 C CA . LEU A 1 90 ? -10.514 23.732 -5.529 1.00 57.31 90 LEU A CA 1
ATOM 734 C C . LEU A 1 90 ? -10.737 22.947 -4.236 1.00 57.31 90 LEU A C 1
ATOM 736 O O . LEU A 1 90 ? -10.856 23.556 -3.180 1.00 57.31 90 LEU A O 1
ATOM 740 N N . PHE A 1 91 ? -10.695 21.614 -4.277 1.00 54.09 91 PHE A N 1
ATOM 741 C CA . PHE A 1 91 ? -10.816 20.785 -3.073 1.00 54.09 91 PHE A CA 1
ATOM 742 C C . PHE A 1 91 ? -9.681 21.065 -2.080 1.00 54.09 91 PHE A C 1
ATOM 744 O O . PHE A 1 91 ? -9.899 21.159 -0.873 1.00 54.09 91 PHE A O 1
ATOM 751 N N . ARG A 1 92 ? -8.463 21.285 -2.594 1.00 56.94 92 ARG A N 1
ATOM 752 C CA . ARG A 1 92 ? -7.305 21.685 -1.788 1.00 56.94 92 ARG A CA 1
ATOM 753 C C . ARG A 1 92 ? -7.455 23.097 -1.217 1.00 56.94 92 ARG A C 1
ATOM 755 O O . ARG A 1 92 ? -6.970 23.345 -0.120 1.00 56.94 92 ARG A O 1
ATOM 762 N N . PHE A 1 93 ? -8.137 23.998 -1.922 1.00 54.97 93 PHE A N 1
ATOM 763 C CA . PHE A 1 93 ? -8.435 25.356 -1.463 1.00 54.97 93 PHE A CA 1
ATOM 764 C C . PHE A 1 93 ? -9.523 25.368 -0.383 1.00 54.97 93 PHE A C 1
ATOM 766 O O . PHE A 1 93 ? -9.351 26.018 0.642 1.00 54.97 93 PHE A O 1
ATOM 773 N N . ILE A 1 94 ? -10.591 24.588 -0.569 1.00 61.59 94 ILE A N 1
ATOM 774 C CA . ILE A 1 94 ? -11.705 24.446 0.379 1.00 61.59 94 ILE A CA 1
ATOM 775 C C . ILE A 1 94 ? -11.223 23.795 1.679 1.00 61.59 94 ILE A C 1
ATOM 777 O O . ILE A 1 94 ? -11.465 24.332 2.756 1.00 61.59 94 ILE A O 1
ATOM 781 N N . LEU A 1 95 ? -10.456 22.700 1.598 1.00 58.41 95 LEU A N 1
ATOM 782 C CA . LEU A 1 95 ? -9.855 22.074 2.783 1.00 58.41 95 LEU A CA 1
ATOM 783 C C . LEU A 1 95 ? -8.905 23.027 3.519 1.00 58.41 95 LEU A C 1
ATOM 785 O O . LEU A 1 95 ? -8.865 23.030 4.749 1.00 58.41 95 LEU A O 1
ATOM 789 N N . ARG A 1 96 ? -8.161 23.865 2.785 1.00 56.94 96 ARG A N 1
ATOM 790 C CA . ARG A 1 96 ? -7.278 24.868 3.391 1.00 56.94 96 ARG A CA 1
ATOM 791 C C . ARG A 1 96 ? -8.070 25.996 4.052 1.00 56.94 96 ARG A C 1
ATOM 793 O O . ARG A 1 96 ? -7.681 26.434 5.127 1.00 56.94 96 ARG A O 1
ATOM 800 N N . TYR A 1 97 ? -9.183 26.425 3.460 1.00 61.31 97 TYR A N 1
ATOM 801 C CA . TYR A 1 97 ? -10.065 27.440 4.034 1.00 61.31 97 TYR A CA 1
ATOM 802 C C . TYR A 1 97 ? -10.717 26.952 5.335 1.00 61.31 97 TYR A C 1
ATOM 804 O O . TYR A 1 97 ? -10.635 27.642 6.347 1.00 61.31 97 TYR A O 1
ATOM 812 N N . GLN A 1 98 ? -11.246 25.724 5.346 1.00 63.53 98 GLN A N 1
ATOM 813 C CA . GLN A 1 98 ? -11.857 25.113 6.533 1.00 63.53 98 GLN A CA 1
ATOM 814 C C . GLN A 1 98 ? -10.862 25.018 7.708 1.00 63.53 98 GLN A C 1
ATOM 816 O O . GLN A 1 98 ? -11.188 25.362 8.844 1.00 63.53 98 GLN A O 1
ATOM 821 N N . LEU A 1 99 ? -9.619 24.602 7.433 1.00 58.97 99 LEU A N 1
ATOM 822 C CA . LEU A 1 99 ? -8.560 24.519 8.444 1.00 58.97 99 LEU A CA 1
ATOM 823 C C . LEU A 1 99 ? -8.159 25.896 8.988 1.00 58.97 99 LEU A C 1
ATOM 825 O O . LEU A 1 99 ? -7.953 26.033 10.191 1.00 58.97 99 LEU A O 1
ATOM 829 N N . ILE A 1 100 ? -8.084 26.919 8.129 1.00 66.44 100 ILE A N 1
ATOM 830 C CA . ILE A 1 100 ? -7.771 28.296 8.539 1.00 66.44 100 ILE A CA 1
ATOM 831 C C . ILE A 1 100 ? -8.877 28.858 9.439 1.00 66.44 100 ILE A C 1
ATOM 833 O O . ILE A 1 100 ? -8.568 29.463 10.463 1.00 66.44 100 ILE A O 1
ATOM 837 N N . THR A 1 101 ? -10.152 28.619 9.115 1.00 65.69 101 THR A N 1
ATOM 838 C CA . THR A 1 101 ? -11.267 29.078 9.956 1.00 65.69 101 THR A CA 1
ATOM 839 C C . THR A 1 101 ? -11.267 28.412 11.329 1.00 65.69 101 THR A C 1
ATOM 841 O O . THR A 1 101 ? -11.467 29.097 12.328 1.00 65.69 101 THR A O 1
ATOM 844 N N . SER A 1 102 ? -10.960 27.112 11.404 1.00 60.75 102 SER A N 1
ATOM 845 C CA . SER A 1 102 ? -10.859 26.402 12.685 1.00 60.75 102 SER A CA 1
ATOM 846 C C . SER A 1 102 ? -9.650 26.847 13.516 1.00 60.75 102 SER A C 1
ATOM 848 O O . SER A 1 102 ? -9.742 26.926 14.737 1.00 60.75 102 SER A O 1
ATOM 850 N N . PHE A 1 103 ? -8.523 27.181 12.881 1.00 60.22 103 PHE A N 1
ATOM 851 C CA . PHE A 1 103 ? -7.357 27.726 13.586 1.00 60.22 103 PHE A CA 1
ATOM 852 C C . PHE A 1 103 ? -7.609 29.142 14.117 1.00 60.22 103 PHE A C 1
ATOM 854 O O . PHE A 1 103 ? -7.283 29.430 15.267 1.00 60.22 103 PHE A O 1
ATOM 861 N N . LEU A 1 104 ? -8.227 30.017 13.316 1.00 59.69 104 LEU A N 1
ATOM 862 C CA . LEU A 1 104 ? -8.579 31.376 13.740 1.00 59.69 104 LEU A CA 1
ATOM 863 C C . LEU A 1 104 ? -9.601 31.370 14.881 1.00 59.69 104 LEU A C 1
ATOM 865 O O . LEU A 1 104 ? -9.434 32.129 15.832 1.00 59.69 104 LEU A O 1
ATOM 869 N N . SER A 1 105 ? -10.607 30.486 14.845 1.00 58.03 105 SER A N 1
ATOM 870 C CA . SER A 1 105 ? -11.579 30.379 15.940 1.00 58.03 105 SER A CA 1
ATOM 871 C C . SER A 1 105 ? -10.939 29.935 17.258 1.00 58.03 105 SER A C 1
ATOM 873 O O . SER A 1 105 ? -11.326 30.426 18.311 1.00 58.03 105 SER A O 1
ATOM 875 N N . VAL A 1 106 ? -9.934 29.052 17.215 1.00 62.00 106 VAL A N 1
ATOM 876 C CA . VAL A 1 106 ? -9.196 28.614 18.414 1.00 62.00 106 VAL A CA 1
ATOM 877 C C . VAL A 1 106 ? -8.307 29.732 18.966 1.00 62.00 106 VAL A C 1
ATOM 879 O O . VAL A 1 106 ? -8.259 29.923 20.176 1.00 62.00 106 VAL A O 1
ATOM 882 N N . ILE A 1 107 ? -7.636 30.504 18.104 1.00 61.34 107 ILE A N 1
ATOM 883 C CA . ILE A 1 107 ? -6.790 31.633 18.533 1.00 61.34 107 ILE A CA 1
ATOM 884 C C . ILE A 1 107 ? -7.632 32.745 19.167 1.00 61.34 107 ILE A C 1
ATOM 886 O O . ILE A 1 107 ? -7.235 33.285 20.197 1.00 61.34 107 ILE A O 1
ATOM 890 N N . ILE A 1 108 ? -8.790 33.065 18.580 1.00 64.56 108 ILE A N 1
ATOM 891 C CA . ILE A 1 108 ? -9.707 34.079 19.118 1.00 64.56 108 ILE A CA 1
ATOM 892 C C . ILE A 1 108 ? -10.278 33.633 20.472 1.00 64.56 108 ILE A C 1
ATOM 894 O O . ILE A 1 108 ? -10.369 34.448 21.383 1.00 64.56 108 ILE A O 1
ATOM 898 N N . TRP A 1 109 ? -10.608 32.347 20.636 1.00 55.41 109 TRP A N 1
ATOM 899 C CA . TRP A 1 109 ? -11.141 31.821 21.899 1.00 55.41 109 TRP A CA 1
ATOM 900 C C . TRP A 1 109 ? -10.093 31.742 23.020 1.00 55.41 109 TRP A C 1
ATOM 902 O O . TRP A 1 109 ? -10.449 31.821 24.184 1.00 55.41 109 TRP A O 1
ATOM 912 N N . ASN A 1 110 ? -8.804 31.629 22.688 1.00 55.50 110 ASN A N 1
ATOM 913 C CA . ASN A 1 110 ? -7.708 31.570 23.666 1.00 55.50 110 ASN A CA 1
ATOM 914 C C . ASN A 1 110 ? -7.158 32.964 24.052 1.00 55.50 110 ASN A C 1
ATOM 916 O O . ASN A 1 110 ? -6.161 33.055 24.764 1.00 55.50 110 ASN A O 1
ATOM 920 N N . ASN A 1 111 ? -7.745 34.044 23.519 1.00 52.72 111 ASN A N 1
ATOM 921 C CA . ASN A 1 111 ? -7.393 35.445 23.807 1.00 52.72 111 ASN A CA 1
ATOM 922 C C . ASN A 1 111 ? -8.493 36.200 24.584 1.00 52.72 111 ASN A C 1
ATOM 924 O O . ASN A 1 111 ? -8.383 37.412 24.763 1.00 52.72 111 ASN A O 1
ATOM 928 N N . TYR A 1 112 ? -9.536 35.492 25.022 1.00 48.53 112 TYR A N 1
ATOM 929 C CA . TYR A 1 112 ? -10.594 35.959 25.923 1.00 48.53 112 TYR A CA 1
ATOM 930 C C . TYR A 1 112 ? -10.544 35.153 27.221 1.00 48.53 112 TYR A C 1
ATOM 932 O O . TYR A 1 112 ? -10.864 35.743 28.275 1.00 48.53 112 TYR A O 1
#

InterPro domains:
  IPR001251 CRAL-TRIO lipid binding domain [PF00650] (2-63)
  IPR001251 CRAL-TRIO lipid binding domain [PS50191] (1-69)
  IPR001251 CRAL-TRIO lipid binding domain [cd00170] (2-64)
  IPR036865 CRAL-TRIO lipid binding domain superfamily [G3DSA:3.40.525.10] (1-85)
  IPR036865 CRAL-TRIO lipid binding domain superfamily [SSF52087] (2-80)

Organism: Anisakis simplex (NCBI:txid6269)

Foldseek 3Di:
DDPPPQQAAEDPPDDPVVVVVCVVCVVVDDPSVVVRYDYDPDCQLVVVCVVDPLCVDDVVSNHDDDCPCVVPPDPDDDDDPPVCPVVVVVVVVVVVVVVVVVVVVVVVVVVD